Protein AF-A0A2E9NMM9-F1 (afdb_monomer_lite)

pLDDT: mean 74.79, std 23.86, range [32.25, 98.56]

Foldseek 3Di:
DFDFDDAAFDDDDDDDDDDDDDDDTHHHDDDDDDDDPDDPPDDPDDAPQDADPALLSLLVVCVPPDDPDDPPRGDDDDPNVVSVVLNVVCVVVVHGSQVVCVVPPCVVVVVVVDDDPAPVDDDPPDDFDKAQPVHNDCPNDIDTDDDGRPNSD

Structure (mmCIF, N/CA/C/O backbone):
data_AF-A0A2E9NMM9-F1
#
_entry.id   AF-A0A2E9NMM9-F1
#
loop_
_atom_site.group_PDB
_atom_site.id
_atom_site.type_symbol
_atom_site.label_atom_id
_atom_site.label_alt_id
_atom_site.label_comp_id
_atom_site.label_asym_id
_atom_site.label_entity_id
_atom_site.label_seq_id
_atom_site.pdbx_PDB_ins_code
_atom_site.Cartn_x
_atom_site.Cartn_y
_atom_site.Cartn_z
_atom_site.occupancy
_atom_site.B_iso_or_equiv
_atom_site.auth_seq_id
_atom_site.auth_comp_id
_atom_site.auth_asym_id
_atom_site.auth_atom_id
_atom_site.pdbx_PDB_model_num
ATOM 1 N N . MET A 1 1 ? -0.011 -18.311 -3.088 1.00 44.97 1 MET A N 1
ATOM 2 C CA . MET A 1 1 ? 0.069 -19.694 -2.569 1.00 44.97 1 MET A CA 1
ATOM 3 C C . MET A 1 1 ? -0.761 -19.765 -1.290 1.00 44.97 1 MET A C 1
ATOM 5 O O . MET A 1 1 ? -0.395 -19.114 -0.322 1.00 44.97 1 MET A O 1
ATOM 9 N N . CYS A 1 2 ? -1.915 -20.445 -1.297 1.00 51.38 2 CYS A N 1
ATOM 10 C CA . CYS A 1 2 ? -2.701 -20.676 -0.076 1.00 51.38 2 CYS A CA 1
ATOM 11 C C . CYS A 1 2 ? -2.354 -22.058 0.475 1.00 51.38 2 CYS A C 1
ATOM 13 O O . CYS A 1 2 ? -2.906 -23.057 0.011 1.00 51.38 2 CYS A O 1
ATOM 15 N N . GLU A 1 3 ? -1.457 -22.127 1.450 1.00 40.66 3 GLU A N 1
ATOM 16 C CA . GLU A 1 3 ? -1.130 -23.393 2.097 1.00 40.66 3 GLU A CA 1
ATOM 17 C C . GLU A 1 3 ? -2.014 -23.598 3.333 1.00 40.66 3 GLU A C 1
ATOM 19 O O . GLU A 1 3 ? -2.133 -22.733 4.200 1.00 40.66 3 GLU A O 1
ATOM 24 N N . ALA A 1 4 ? -2.698 -24.741 3.403 1.00 42.00 4 ALA A N 1
ATOM 25 C CA . ALA A 1 4 ? -3.487 -25.103 4.573 1.00 42.00 4 ALA A CA 1
ATOM 26 C C . ALA A 1 4 ? -2.548 -25.556 5.696 1.00 42.00 4 ALA A C 1
ATOM 28 O O . ALA A 1 4 ? -2.190 -26.728 5.763 1.00 42.00 4 ALA A O 1
ATOM 29 N N . GLN A 1 5 ? -2.170 -24.655 6.600 1.00 42.62 5 GLN A N 1
ATOM 30 C CA . GLN A 1 5 ? -1.517 -25.086 7.834 1.00 42.62 5 GLN A CA 1
ATOM 31 C C . GLN A 1 5 ? -2.541 -25.758 8.770 1.00 42.62 5 GLN A C 1
ATOM 33 O O . GLN A 1 5 ? -3.618 -25.198 9.001 1.00 42.62 5 GLN A O 1
ATOM 38 N N . PRO A 1 6 ? -2.247 -26.948 9.327 1.00 38.09 6 PRO A N 1
ATOM 39 C CA . PRO A 1 6 ? -3.165 -27.650 10.211 1.00 38.09 6 PRO A CA 1
ATOM 40 C C . PRO A 1 6 ? -3.167 -27.004 11.600 1.00 38.09 6 PRO A C 1
ATOM 42 O O . PRO A 1 6 ? -2.280 -27.236 12.418 1.00 38.09 6 PRO A O 1
ATOM 45 N N . GLN A 1 7 ? -4.20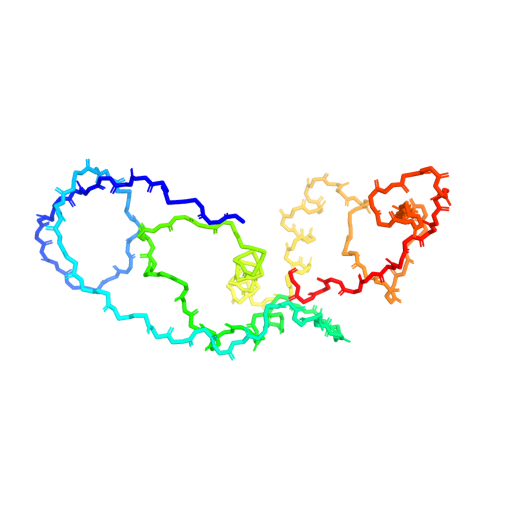5 -26.222 11.890 1.00 50.81 7 GLN A N 1
ATOM 46 C CA . GLN A 1 7 ? -4.491 -25.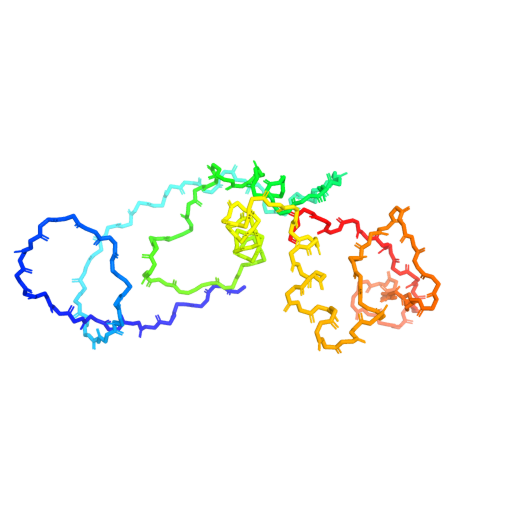753 13.240 1.00 50.81 7 GLN A CA 1
ATOM 47 C C . GLN A 1 7 ? -5.469 -26.726 13.901 1.00 50.81 7 GLN A C 1
ATOM 49 O O . GLN A 1 7 ? -6.603 -26.947 13.492 1.00 50.81 7 GLN A O 1
ATOM 54 N N . THR A 1 8 ? -4.995 -27.402 14.921 1.00 34.44 8 THR A N 1
ATOM 55 C CA . THR A 1 8 ? -5.777 -28.193 15.873 1.00 34.44 8 THR A CA 1
ATOM 56 C C . THR A 1 8 ? -6.847 -27.185 16.617 1.00 34.44 8 THR A C 1
ATOM 58 O O . THR A 1 8 ? -6.724 -25.979 16.496 1.00 34.44 8 THR A O 1
ATOM 61 N N . ARG A 1 9 ? -7.944 -27.529 17.366 1.00 43.12 9 ARG A N 1
ATOM 62 C CA . ARG A 1 9 ? -8.825 -26.750 18.364 1.00 43.12 9 ARG A CA 1
ATOM 63 C C . ARG A 1 9 ? -8.535 -26.607 19.923 1.00 43.12 9 ARG A C 1
ATOM 65 O O . ARG A 1 9 ? -7.964 -27.489 20.554 1.00 43.12 9 ARG A O 1
ATOM 72 N N . LEU A 1 10 ? -9.095 -25.611 20.626 1.00 32.25 10 LEU A N 1
ATOM 73 C CA . LEU A 1 10 ? -9.330 -25.671 22.094 1.00 32.25 10 LEU A CA 1
ATOM 74 C C . LEU A 1 10 ? -10.783 -25.279 22.396 1.00 32.25 10 LEU A C 1
ATOM 76 O O . LEU A 1 10 ? -11.297 -24.314 21.837 1.00 32.25 10 LEU A O 1
ATOM 80 N N . GLU A 1 11 ? -11.433 -26.062 23.255 1.00 35.75 11 GLU A N 1
ATOM 81 C CA . GLU A 1 11 ? -12.838 -25.935 23.662 1.00 35.75 11 GLU A CA 1
ATOM 82 C C . GLU A 1 11 ? -13.079 -24.795 24.672 1.00 35.75 11 GLU A C 1
ATOM 84 O O . GLU A 1 11 ? -12.172 -24.329 25.363 1.00 35.75 11 GLU A O 1
ATOM 89 N N . ARG A 1 12 ? -14.340 -24.345 24.715 1.00 44.38 12 ARG A N 1
ATOM 90 C CA . ARG A 1 12 ? -14.885 -23.194 25.458 1.00 44.38 12 ARG A CA 1
ATOM 91 C C . ARG A 1 12 ? -15.155 -23.527 26.924 1.00 44.38 12 ARG A C 1
ATOM 93 O O . ARG A 1 12 ? -15.525 -24.659 27.194 1.00 44.38 12 ARG A O 1
ATOM 100 N N . HIS A 1 13 ? -15.201 -22.509 27.794 1.00 32.41 13 HIS A N 1
ATOM 101 C CA . HIS A 1 13 ? -16.180 -22.440 28.890 1.00 32.41 13 HIS A CA 1
ATOM 102 C C . HIS A 1 13 ? -16.605 -20.995 29.220 1.00 32.41 13 HIS A C 1
ATOM 104 O O . HIS A 1 13 ? -15.780 -20.090 29.284 1.00 32.41 13 HIS A O 1
ATOM 110 N N . SER A 1 14 ? -17.921 -20.889 29.441 1.00 34.22 14 SER A N 1
ATOM 111 C CA . SER A 1 14 ? -18.758 -19.854 30.066 1.00 34.22 14 SER A CA 1
ATOM 112 C C . SER A 1 14 ? -18.923 -18.460 29.435 1.00 34.22 14 SER A C 1
ATOM 114 O O . SER A 1 14 ? -17.996 -17.835 28.936 1.00 34.22 14 SER A O 1
ATOM 116 N N . ARG A 1 15 ? -20.188 -18.017 29.446 1.00 40.50 15 ARG A N 1
ATOM 117 C CA . ARG A 1 15 ? -20.798 -16.865 28.765 1.00 40.50 15 ARG A CA 1
ATOM 118 C C . ARG A 1 15 ? -20.842 -15.638 29.684 1.00 40.50 15 ARG A C 1
ATOM 120 O O . ARG A 1 15 ? -21.287 -15.787 30.815 1.00 40.50 15 ARG A O 1
ATOM 127 N N . HIS A 1 16 ? -20.575 -14.446 29.145 1.00 33.50 16 HIS A N 1
ATOM 128 C CA . HIS A 1 16 ? -21.288 -13.190 29.451 1.00 33.50 16 HIS A CA 1
ATOM 129 C C . HIS A 1 16 ? -21.204 -12.238 28.234 1.00 33.50 16 HIS A C 1
ATOM 131 O O . HIS A 1 16 ? -20.247 -12.349 27.462 1.00 33.50 16 HIS A O 1
ATOM 137 N N . PRO A 1 17 ? -22.225 -11.398 27.974 1.00 41.88 17 PRO A N 1
ATOM 138 C CA . PRO A 1 17 ? -22.430 -10.765 26.674 1.00 41.88 17 PRO A CA 1
ATOM 139 C C . PRO A 1 17 ? -21.698 -9.423 26.544 1.00 41.88 17 PRO A C 1
ATOM 141 O O . PRO A 1 17 ? -21.647 -8.637 27.482 1.00 41.88 17 PRO A O 1
ATOM 144 N N . GLY A 1 18 ? -21.205 -9.149 25.333 1.00 43.84 18 GLY A N 1
ATOM 145 C CA . GLY A 1 18 ? -20.837 -7.806 24.880 1.00 43.84 18 GLY A CA 1
ATOM 146 C C . GLY A 1 18 ? -19.423 -7.347 25.240 1.00 43.84 18 GLY A C 1
ATOM 147 O O . GLY A 1 18 ? -19.235 -6.703 26.264 1.00 43.84 18 GLY A O 1
ATOM 148 N N . ARG A 1 19 ? -18.456 -7.638 24.354 1.00 34.38 19 ARG A N 1
ATOM 149 C CA . ARG A 1 19 ? -17.278 -6.822 23.955 1.00 34.38 19 ARG A CA 1
ATOM 150 C C . ARG A 1 19 ? -16.276 -7.718 23.210 1.00 34.38 19 ARG A C 1
ATOM 152 O O . ARG A 1 19 ? -16.031 -8.851 23.621 1.00 34.38 19 ARG A O 1
ATOM 159 N N . LEU A 1 20 ? -15.740 -7.235 22.084 1.00 34.31 20 LEU A N 1
ATOM 160 C CA . LEU A 1 20 ? -14.705 -7.928 21.308 1.00 34.31 20 LEU A CA 1
ATOM 161 C C . LEU A 1 20 ? -13.464 -8.155 22.184 1.00 34.31 20 LEU A C 1
ATOM 163 O O . LEU A 1 20 ? -12.916 -7.204 22.732 1.00 34.31 20 LEU A O 1
ATOM 167 N N . ALA A 1 21 ? -13.001 -9.402 22.271 1.00 35.75 21 ALA A N 1
ATOM 168 C CA . ALA A 1 21 ? -11.727 -9.746 22.889 1.00 35.75 21 ALA A CA 1
ATOM 169 C C . ALA A 1 21 ? -10.902 -10.612 21.930 1.00 35.75 21 ALA A C 1
ATOM 171 O O . ALA A 1 21 ? -11.348 -11.669 21.477 1.00 35.75 21 ALA A O 1
ATOM 172 N N . VAL A 1 22 ? -9.681 -10.160 21.643 1.00 44.72 22 VAL A N 1
ATOM 173 C CA . VAL A 1 22 ? -8.647 -10.927 20.942 1.00 44.72 22 VAL A CA 1
ATOM 174 C C . VAL A 1 22 ? -8.189 -12.054 21.870 1.00 44.72 22 VAL A C 1
ATOM 176 O O . VAL A 1 22 ? -7.725 -11.787 22.978 1.00 44.72 22 VAL A O 1
ATOM 179 N N . ARG A 1 23 ? -8.302 -13.327 21.454 1.00 33.75 23 ARG A N 1
ATOM 180 C CA . ARG A 1 23 ? -7.735 -14.446 22.227 1.00 33.75 23 ARG A CA 1
ATOM 181 C C . ARG A 1 23 ? -7.043 -15.502 21.365 1.00 33.75 23 ARG A C 1
ATOM 183 O O . ARG A 1 23 ? -7.597 -16.029 20.408 1.00 33.75 23 ARG A O 1
ATOM 190 N N . ARG A 1 24 ? -5.824 -15.820 21.807 1.00 40.41 24 ARG A N 1
ATOM 191 C CA . ARG A 1 24 ? -4.881 -16.872 21.391 1.00 40.41 24 ARG A CA 1
ATOM 192 C C . ARG A 1 24 ? -5.557 -18.253 21.284 1.00 40.41 24 ARG A C 1
ATOM 194 O O . ARG A 1 24 ? -6.218 -18.675 22.233 1.00 40.41 24 ARG A O 1
ATOM 201 N N . VAL A 1 25 ? -5.357 -18.973 20.174 1.00 35.56 25 VAL A N 1
ATOM 202 C CA . VAL A 1 25 ? -5.946 -20.304 19.917 1.00 35.56 25 VAL A CA 1
ATOM 203 C C . VAL A 1 25 ? -4.854 -21.378 19.871 1.00 35.56 25 VAL A C 1
ATOM 205 O O . VAL A 1 25 ? -3.904 -21.294 19.099 1.00 35.56 25 VAL A O 1
ATOM 208 N N . ARG A 1 26 ? -5.008 -22.388 20.735 1.00 33.31 26 ARG A N 1
ATOM 209 C CA . ARG A 1 26 ? -4.320 -23.690 20.698 1.00 33.31 26 ARG A CA 1
ATOM 210 C C . ARG A 1 26 ? -5.342 -24.771 20.370 1.00 33.31 26 ARG A C 1
ATOM 212 O O . ARG A 1 26 ? -6.517 -24.471 20.200 1.00 33.31 26 ARG A O 1
ATOM 219 N N . THR A 1 27 ? -4.890 -26.005 20.192 1.00 34.22 27 THR A N 1
ATOM 220 C CA . THR A 1 27 ? -5.356 -26.715 19.028 1.00 34.22 27 THR A CA 1
ATOM 221 C C . THR A 1 27 ? -5.469 -28.300 19.233 1.00 34.22 27 THR A C 1
ATOM 223 O O . THR A 1 27 ? -4.474 -28.923 19.567 1.00 34.22 27 THR A O 1
ATOM 226 N N . ARG A 1 28 ? -6.625 -29.007 18.981 1.00 34.66 28 ARG A N 1
ATOM 227 C CA . ARG A 1 28 ? -7.010 -30.402 18.543 1.00 34.66 28 ARG A CA 1
ATOM 228 C C . ARG A 1 28 ? -8.248 -30.575 17.586 1.00 34.66 28 ARG A C 1
ATOM 230 O O . ARG A 1 28 ? -9.260 -29.931 17.741 1.00 34.66 28 ARG A O 1
ATOM 237 N N . THR A 1 29 ? -8.218 -31.454 16.591 1.00 45.94 29 THR A N 1
ATOM 238 C CA . THR A 1 29 ? -9.195 -31.664 15.482 1.00 45.94 29 THR A CA 1
ATOM 239 C C . THR A 1 29 ? -10.464 -32.492 15.806 1.00 45.94 29 THR A C 1
ATOM 241 O O . THR A 1 29 ? -10.428 -33.345 16.688 1.00 45.94 29 THR A O 1
ATOM 244 N N . ARG A 1 30 ? -11.565 -32.337 15.035 1.00 35.25 30 ARG A N 1
ATOM 245 C CA . ARG A 1 30 ? -12.477 -33.447 14.636 1.00 35.25 30 ARG A CA 1
ATOM 246 C C . ARG A 1 30 ? -13.083 -33.213 13.240 1.00 35.25 30 ARG A C 1
ATOM 248 O O . ARG A 1 30 ? -13.490 -32.109 12.906 1.00 35.25 30 ARG A O 1
ATOM 255 N N . ARG A 1 31 ? -13.089 -34.294 12.453 1.00 44.22 31 ARG A N 1
ATOM 256 C CA . ARG A 1 31 ? -13.530 -34.441 11.055 1.00 44.22 31 ARG A CA 1
ATOM 257 C C . ARG A 1 31 ? -15.061 -34.489 10.940 1.00 44.22 31 ARG A C 1
ATOM 259 O O . ARG A 1 31 ? -15.653 -35.286 11.661 1.00 44.22 31 ARG A O 1
ATOM 266 N N . ARG A 1 32 ? -15.657 -33.800 9.955 1.00 45.72 32 ARG A N 1
ATOM 267 C CA . ARG A 1 32 ? -16.340 -34.393 8.772 1.00 45.72 32 ARG A CA 1
ATOM 268 C C . ARG A 1 32 ? -17.098 -33.336 7.934 1.00 45.72 32 ARG A C 1
ATOM 270 O O . ARG A 1 32 ? -17.292 -32.228 8.421 1.00 45.72 32 ARG A O 1
ATOM 277 N N . PRO A 1 33 ? -17.410 -33.645 6.658 1.00 53.00 33 PRO A N 1
ATOM 278 C CA . PRO A 1 33 ? -17.433 -32.671 5.572 1.00 53.00 33 PRO A CA 1
ATOM 279 C C . PRO A 1 33 ? -18.848 -32.332 5.093 1.00 53.00 33 PRO A C 1
ATOM 281 O O . PRO A 1 33 ? -19.765 -33.131 5.246 1.00 53.00 33 PRO A O 1
ATOM 284 N N . LEU A 1 34 ? -18.979 -31.204 4.398 1.00 38.50 34 LEU A N 1
ATOM 285 C CA . LEU A 1 34 ? -19.892 -31.088 3.264 1.00 38.50 34 LEU A CA 1
ATOM 286 C C . LEU A 1 34 ? -19.356 -30.020 2.313 1.00 38.50 34 LEU A C 1
ATOM 288 O O . LEU A 1 34 ? -19.299 -28.831 2.612 1.00 38.50 34 LEU A O 1
ATOM 292 N N . SER A 1 35 ? -18.871 -30.514 1.183 1.00 42.97 35 SER A N 1
ATOM 293 C CA . SER A 1 35 ? -18.488 -29.758 0.007 1.00 42.97 35 SER A CA 1
ATOM 294 C C . SER A 1 35 ? -19.729 -29.131 -0.619 1.00 42.97 35 SER A C 1
ATOM 296 O O . SER A 1 35 ? -20.574 -29.847 -1.153 1.00 42.97 35 SER A O 1
ATOM 298 N N . LEU A 1 36 ? -19.796 -27.804 -0.624 1.00 33.56 36 LEU A N 1
ATOM 299 C CA . LEU A 1 36 ? -20.537 -27.073 -1.640 1.00 33.56 36 LEU A CA 1
ATOM 300 C C . LEU A 1 36 ? -19.550 -26.121 -2.310 1.00 33.56 36 LEU A C 1
ATOM 302 O O . LEU A 1 36 ? -19.259 -25.032 -1.822 1.00 33.56 36 LEU A O 1
ATOM 306 N N . ALA A 1 37 ? -18.962 -26.608 -3.400 1.00 48.84 37 ALA A N 1
ATOM 307 C CA . ALA A 1 37 ? -18.195 -25.791 -4.318 1.00 48.84 37 ALA A CA 1
ATOM 308 C C . ALA A 1 37 ? -19.175 -24.838 -5.013 1.00 48.84 37 ALA A C 1
ATOM 310 O O . ALA A 1 37 ? -19.903 -25.236 -5.923 1.00 48.84 37 ALA A O 1
ATOM 311 N N . LEU A 1 38 ? -19.228 -23.592 -4.547 1.00 37.97 38 LEU A N 1
ATOM 312 C CA . LEU A 1 38 ? -19.906 -22.516 -5.255 1.00 37.97 38 LEU A CA 1
ATOM 313 C C . LEU A 1 38 ? -18.885 -21.789 -6.125 1.00 37.97 38 LEU A C 1
ATOM 315 O O . LEU A 1 38 ? -17.773 -21.477 -5.707 1.00 37.97 38 LEU A O 1
ATOM 319 N N . ARG A 1 39 ? -19.283 -21.657 -7.388 1.00 32.28 39 ARG A N 1
ATOM 320 C CA . ARG A 1 39 ? -18.476 -21.326 -8.559 1.00 32.28 39 ARG A CA 1
ATOM 321 C C . ARG A 1 39 ? -17.722 -20.010 -8.372 1.00 32.28 39 ARG A C 1
ATOM 323 O O . ARG A 1 39 ? -18.344 -18.967 -8.192 1.00 32.28 39 ARG A O 1
ATOM 330 N N . ASP A 1 40 ? -16.402 -20.085 -8.502 1.00 39.97 40 ASP A N 1
ATOM 331 C CA . ASP A 1 40 ? -15.511 -18.938 -8.658 1.00 39.97 40 ASP A CA 1
ATOM 332 C C . ASP A 1 40 ? -15.849 -18.248 -9.991 1.00 39.97 40 ASP A C 1
ATOM 334 O O . ASP A 1 40 ? -15.538 -18.748 -11.073 1.00 39.97 40 ASP A O 1
ATOM 338 N N . ARG A 1 41 ? -16.635 -17.168 -9.923 1.00 42.94 41 ARG A N 1
ATOM 339 C CA . ARG A 1 41 ? -17.127 -16.405 -11.082 1.00 42.94 41 ARG A CA 1
ATOM 340 C C . ARG A 1 41 ? -16.290 -15.149 -11.337 1.00 42.94 41 ARG A C 1
ATOM 342 O O . ARG A 1 41 ? -16.833 -14.137 -11.774 1.00 42.94 41 ARG A O 1
ATOM 349 N N . ARG A 1 42 ? -14.974 -15.188 -11.116 1.00 52.19 42 ARG A N 1
ATOM 350 C CA . ARG A 1 42 ? -14.085 -14.162 -11.675 1.00 52.19 42 ARG A CA 1
ATOM 351 C C . ARG A 1 42 ? -12.922 -14.780 -12.444 1.00 52.19 42 ARG A C 1
ATOM 353 O O . ARG A 1 42 ? -12.303 -15.728 -11.965 1.00 52.19 42 ARG A O 1
ATOM 360 N N . PRO A 1 43 ? -12.593 -14.246 -13.633 1.00 35.94 43 PRO A N 1
ATOM 361 C CA . PRO A 1 43 ? -11.305 -14.523 -14.237 1.00 35.94 43 PRO A CA 1
ATOM 362 C C . PRO A 1 43 ? -10.222 -14.012 -13.283 1.00 35.94 43 PRO A C 1
ATOM 364 O O . PRO A 1 43 ? -10.265 -12.873 -12.814 1.00 35.94 43 PRO A O 1
ATOM 367 N N . ALA A 1 44 ? -9.271 -14.883 -12.959 1.00 39.66 44 ALA A N 1
ATOM 368 C CA . ALA A 1 44 ? -8.124 -14.532 -12.144 1.00 39.66 44 ALA A CA 1
ATOM 369 C C . ALA A 1 44 ? -7.365 -13.353 -12.781 1.00 39.66 44 ALA A C 1
ATOM 371 O O . ALA A 1 44 ? -6.942 -13.437 -13.931 1.00 39.66 44 ALA A O 1
ATOM 372 N N . GLY A 1 45 ? -7.154 -12.279 -12.016 1.00 46.56 45 GLY A N 1
ATOM 373 C CA . GLY A 1 45 ? -6.094 -11.311 -12.306 1.00 46.56 45 GLY A CA 1
ATOM 374 C C . GLY A 1 45 ? -6.389 -10.269 -13.387 1.00 46.56 45 GLY A C 1
ATOM 375 O O . GLY A 1 45 ? -5.520 -9.983 -14.210 1.00 46.56 45 GLY A O 1
ATOM 376 N N . GLY A 1 46 ? -7.567 -9.643 -13.374 1.00 44.12 46 GLY A N 1
ATOM 377 C CA . GLY A 1 46 ? -7.735 -8.370 -14.079 1.00 44.12 46 GLY A CA 1
ATOM 378 C C . GLY A 1 46 ? -6.825 -7.307 -13.455 1.00 44.12 46 GLY A C 1
ATOM 379 O O . GLY A 1 46 ? -7.002 -6.967 -12.287 1.00 44.12 46 GLY A O 1
ATOM 380 N N . ARG A 1 47 ? -5.839 -6.791 -14.205 1.00 54.03 47 ARG A N 1
ATOM 381 C CA . ARG A 1 47 ? -5.032 -5.637 -13.771 1.00 54.03 47 ARG A CA 1
ATOM 382 C C . ARG A 1 47 ? -5.973 -4.472 -13.468 1.00 54.03 47 ARG A C 1
ATOM 384 O O . ARG A 1 47 ? -6.691 -4.020 -14.361 1.00 54.03 47 ARG A O 1
ATOM 391 N N . ILE A 1 48 ? -5.952 -3.984 -12.232 1.00 58.25 48 ILE A N 1
ATOM 392 C CA . ILE A 1 48 ? -6.630 -2.745 -11.863 1.00 58.25 48 ILE A CA 1
ATOM 393 C C . ILE A 1 48 ? -5.892 -1.630 -12.610 1.00 58.25 48 ILE A C 1
ATOM 395 O O . ILE A 1 48 ? -4.751 -1.322 -12.304 1.00 58.25 48 ILE A O 1
ATOM 399 N N . ARG A 1 49 ? -6.505 -1.099 -13.673 1.00 63.25 49 ARG A N 1
ATOM 400 C CA . ARG A 1 49 ? -5.915 -0.052 -14.532 1.00 63.25 49 ARG A CA 1
ATOM 401 C C . ARG A 1 49 ? -6.141 1.366 -14.006 1.00 63.25 49 ARG A C 1
ATOM 403 O O . ARG A 1 49 ? -5.983 2.320 -14.760 1.00 63.25 49 ARG A O 1
ATOM 410 N N . ARG A 1 50 ? -6.581 1.505 -12.761 1.00 80.00 50 ARG A N 1
ATOM 411 C CA . ARG A 1 50 ? -6.863 2.8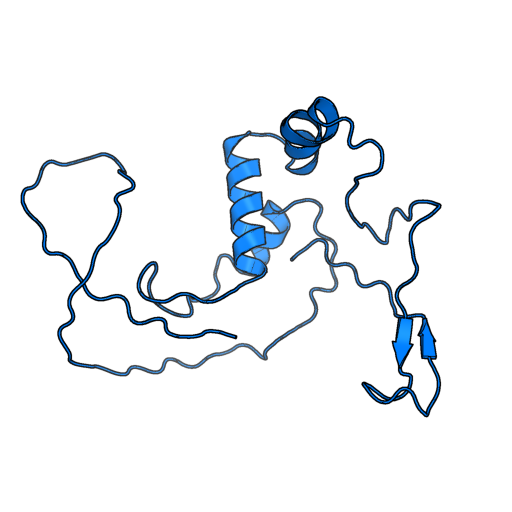07 -12.165 1.00 80.00 50 ARG A CA 1
ATOM 412 C C . ARG A 1 50 ? -5.932 3.055 -10.996 1.00 80.00 50 ARG A C 1
ATOM 414 O O . ARG A 1 50 ? -5.511 2.098 -10.358 1.00 80.00 50 ARG A O 1
ATOM 421 N N . HIS A 1 51 ? -5.692 4.330 -10.747 1.00 87.44 51 HIS A N 1
ATOM 422 C CA . HIS A 1 51 ? -4.988 4.810 -9.576 1.00 87.44 51 HIS A CA 1
ATOM 423 C C . HIS A 1 51 ? -5.917 4.780 -8.358 1.00 87.44 51 HIS A C 1
ATOM 425 O O . HIS A 1 51 ? -7.109 5.070 -8.500 1.00 87.44 51 HIS A O 1
ATOM 431 N N . CYS A 1 52 ? -5.380 4.435 -7.192 1.00 90.50 52 CYS A N 1
ATOM 432 C CA . CYS A 1 52 ? -6.046 4.574 -5.902 1.00 90.50 52 CYS A CA 1
ATOM 433 C C . CYS A 1 52 ? -5.232 5.535 -5.038 1.00 90.50 52 CYS A C 1
ATOM 435 O O . CYS A 1 52 ? -4.059 5.294 -4.774 1.00 90.50 52 CYS A O 1
ATOM 437 N N . ALA A 1 53 ? -5.855 6.610 -4.572 1.00 90.19 53 ALA A N 1
ATOM 438 C CA . ALA A 1 53 ? -5.182 7.596 -3.735 1.00 90.19 53 ALA A CA 1
ATOM 439 C C . ALA A 1 53 ? -4.964 7.095 -2.296 1.00 90.19 53 ALA A C 1
ATOM 441 O O . ALA A 1 53 ? -4.108 7.624 -1.586 1.00 90.19 53 ALA A O 1
ATOM 442 N N . SER A 1 54 ? -5.725 6.084 -1.855 1.00 92.69 54 SER A N 1
ATOM 443 C CA . SER A 1 54 ? -5.577 5.503 -0.521 1.00 92.69 54 SER A CA 1
ATOM 444 C C . SER A 1 54 ? -5.956 4.015 -0.442 1.00 92.69 54 SER A C 1
ATOM 446 O O . SER A 1 54 ? -6.693 3.502 -1.297 1.00 92.69 54 SER A O 1
ATOM 448 N N . PRO A 1 55 ? -5.489 3.297 0.599 1.00 94.38 55 PRO A N 1
ATOM 449 C CA . PRO A 1 55 ? -5.918 1.931 0.887 1.00 94.38 55 PRO A CA 1
ATOM 450 C C . PRO A 1 55 ? -7.437 1.741 0.966 1.00 94.38 55 PRO A C 1
ATOM 452 O O . PRO A 1 55 ? -7.923 0.680 0.572 1.00 94.38 55 PRO A O 1
ATOM 455 N N . LEU A 1 56 ? -8.203 2.735 1.434 1.00 95.06 56 LEU A N 1
ATOM 456 C CA . LEU A 1 56 ? -9.671 2.664 1.435 1.00 95.06 56 LEU A CA 1
ATOM 457 C C . LEU A 1 56 ? -10.254 2.572 0.014 1.00 95.06 56 LEU A C 1
ATOM 459 O O . LEU A 1 56 ? -11.164 1.773 -0.224 1.00 95.06 56 LEU A O 1
ATOM 463 N N . GLU A 1 57 ? -9.705 3.316 -0.950 1.00 94.12 57 GLU A N 1
ATOM 464 C CA . GLU A 1 57 ? -10.106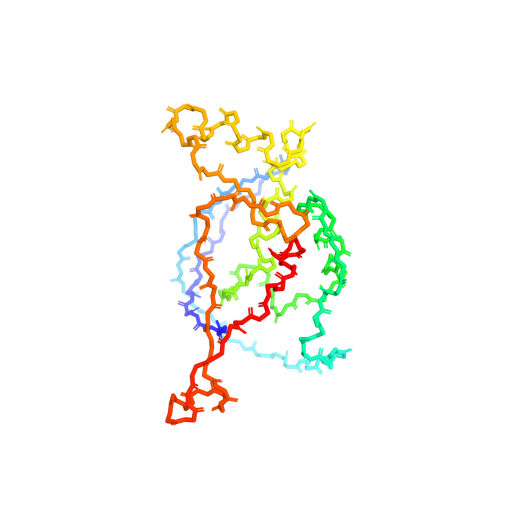 3.206 -2.362 1.00 94.12 57 GLU A CA 1
ATOM 465 C C . GLU A 1 57 ? -9.709 1.856 -2.977 1.00 94.12 57 GLU A C 1
ATOM 467 O O . GLU A 1 57 ? -10.447 1.291 -3.795 1.00 94.12 57 GLU A O 1
ATOM 472 N N . GLY A 1 58 ? -8.556 1.320 -2.565 1.00 93.12 58 GLY A N 1
ATOM 473 C CA . GLY A 1 58 ? -8.118 -0.030 -2.916 1.00 93.12 58 GLY A CA 1
ATOM 474 C C . GLY A 1 58 ? -9.067 -1.098 -2.368 1.00 93.12 58 GLY A C 1
ATOM 475 O O . GLY A 1 58 ? -9.510 -1.973 -3.111 1.00 93.12 58 GLY A O 1
ATOM 476 N N . LEU A 1 59 ? -9.456 -0.995 -1.092 1.00 94.94 59 LEU A N 1
ATOM 477 C CA . LEU A 1 59 ? -10.381 -1.917 -0.426 1.00 94.94 59 LEU A CA 1
ATOM 478 C C . LEU A 1 59 ? -11.739 -1.995 -1.135 1.00 94.94 59 LEU A C 1
ATOM 480 O O . LEU A 1 59 ? -12.292 -3.087 -1.285 1.00 94.94 59 LEU A O 1
ATOM 484 N N . ALA A 1 60 ? -12.253 -0.866 -1.631 1.00 94.00 60 ALA A N 1
ATOM 485 C CA . ALA A 1 60 ? -13.538 -0.799 -2.330 1.00 94.00 60 ALA A CA 1
ATOM 486 C C . ALA A 1 60 ? -13.623 -1.715 -3.570 1.00 94.00 60 ALA A C 1
ATOM 488 O O . ALA A 1 60 ? -14.711 -1.981 -4.072 1.00 94.00 60 ALA A O 1
ATOM 489 N N . LEU A 1 61 ? -12.497 -2.239 -4.065 1.00 91.75 61 LEU A N 1
ATOM 490 C CA . LEU A 1 61 ? -12.473 -3.150 -5.214 1.00 91.75 61 LEU A CA 1
ATOM 491 C C . LEU A 1 61 ? -12.927 -4.560 -4.964 1.00 91.75 61 LEU A C 1
ATOM 493 O O . LEU A 1 61 ? -13.342 -5.256 -5.895 1.00 91.75 61 LEU A O 1
ATOM 497 N N . PHE A 1 62 ? -12.701 -5.002 -3.743 1.00 91.38 62 PHE A N 1
ATOM 498 C CA . PHE A 1 62 ? -12.814 -6.397 -3.373 1.00 91.38 62 PHE A CA 1
ATOM 499 C C . PHE A 1 62 ? -13.562 -6.556 -2.050 1.00 91.38 62 PHE A C 1
ATOM 501 O O . PHE A 1 62 ? -13.671 -7.671 -1.554 1.00 91.38 62 PHE A O 1
ATOM 508 N N . ALA A 1 63 ? -14.099 -5.468 -1.486 1.00 93.31 63 ALA A N 1
ATOM 509 C CA . ALA A 1 63 ? -14.893 -5.494 -0.261 1.00 93.31 63 ALA A CA 1
ATOM 510 C C . ALA A 1 63 ? -16.081 -6.469 -0.355 1.00 93.31 63 ALA A C 1
ATOM 512 O O . ALA A 1 63 ? -16.377 -7.164 0.615 1.00 93.31 63 ALA A O 1
ATOM 513 N N . ASP A 1 64 ? -16.698 -6.568 -1.535 1.00 93.81 64 ASP A N 1
ATOM 514 C CA . ASP A 1 64 ? -17.833 -7.460 -1.802 1.00 93.81 64 ASP A CA 1
ATOM 515 C C . ASP A 1 64 ? -17.420 -8.840 -2.347 1.00 93.81 64 ASP A C 1
ATOM 517 O O . ASP A 1 64 ? -18.274 -9.672 -2.674 1.00 93.81 64 ASP A O 1
ATOM 521 N N . ASP A 1 65 ? -16.117 -9.112 -2.472 1.00 91.38 65 ASP A N 1
ATOM 522 C CA . ASP A 1 65 ? -15.647 -10.394 -2.986 1.00 91.38 65 ASP A CA 1
ATOM 523 C C . ASP A 1 65 ? -15.853 -11.502 -1.940 1.00 91.38 65 ASP A C 1
ATOM 525 O O . ASP A 1 65 ? -15.606 -11.316 -0.743 1.00 91.38 65 ASP A O 1
ATOM 529 N N . PRO A 1 66 ? -16.279 -12.706 -2.363 1.00 93.31 66 PRO A N 1
ATOM 530 C CA . PRO A 1 66 ? -16.479 -13.804 -1.436 1.00 93.31 66 PRO A CA 1
ATOM 531 C C . PRO A 1 66 ? -15.154 -14.224 -0.794 1.00 93.31 66 PRO A C 1
ATOM 533 O O . PRO A 1 66 ? -14.130 -14.404 -1.459 1.00 93.31 66 PRO A O 1
ATOM 536 N N . LEU A 1 67 ? -15.189 -14.475 0.515 1.00 91.38 67 LEU A N 1
ATOM 537 C CA . LEU A 1 67 ? -14.038 -15.021 1.225 1.00 91.38 67 LEU A CA 1
ATOM 538 C C . LEU A 1 67 ? -13.687 -16.418 0.700 1.00 91.38 67 LEU A C 1
ATOM 540 O O . LEU A 1 67 ? -14.539 -17.296 0.561 1.00 91.38 67 LEU A O 1
ATOM 544 N N . ARG A 1 68 ? -12.391 -16.658 0.494 1.00 89.56 68 ARG A N 1
ATOM 545 C CA . ARG A 1 68 ? -11.865 -17.935 -0.019 1.00 89.56 68 ARG A CA 1
ATOM 546 C C . ARG A 1 68 ? -12.036 -19.108 0.957 1.00 89.56 68 ARG A C 1
ATOM 548 O O . ARG A 1 68 ? -12.015 -20.269 0.554 1.00 89.56 68 ARG A O 1
ATOM 555 N N . PHE A 1 69 ? -12.136 -18.804 2.247 1.00 92.88 69 PHE A N 1
ATOM 556 C CA . PHE A 1 69 ? -12.415 -19.724 3.349 1.00 92.88 69 PHE A CA 1
ATOM 557 C C . PHE A 1 69 ? -12.866 -18.914 4.572 1.00 92.88 69 PHE A C 1
ATOM 559 O O . PHE A 1 69 ? -12.626 -17.710 4.650 1.00 92.88 69 PHE A O 1
ATOM 566 N N . ALA A 1 70 ? -13.505 -19.570 5.543 1.00 93.19 70 ALA A N 1
ATOM 567 C CA . ALA A 1 70 ? -13.970 -18.902 6.756 1.00 93.19 70 ALA A CA 1
ATOM 568 C C . ALA A 1 70 ? -12.800 -18.259 7.543 1.00 93.19 70 ALA A C 1
ATOM 570 O O . ALA A 1 70 ? -11.748 -18.900 7.687 1.00 93.19 70 ALA A O 1
ATOM 571 N N . PRO A 1 71 ? -12.962 -17.038 8.090 1.00 92.38 71 PRO A N 1
ATOM 572 C CA . PRO A 1 71 ? -11.917 -16.368 8.862 1.00 92.38 71 PRO A CA 1
ATOM 573 C C . PRO A 1 71 ? -11.365 -17.237 9.999 1.00 92.38 71 PRO A C 1
ATOM 575 O O . PRO A 1 71 ? -12.110 -17.935 10.685 1.00 92.38 71 PRO A O 1
ATOM 578 N N . GLY A 1 72 ? -10.044 -17.217 10.184 1.00 92.19 72 GLY A N 1
ATOM 579 C CA . GLY A 1 72 ? -9.359 -17.968 11.244 1.00 92.19 72 GLY A CA 1
ATOM 580 C C . GLY A 1 72 ? -9.267 -19.486 11.033 1.00 92.19 72 GLY A C 1
ATOM 581 O O . GLY A 1 72 ? -8.711 -20.173 11.884 1.00 92.19 72 GLY A O 1
ATOM 582 N N . THR A 1 73 ? -9.781 -20.032 9.923 1.00 93.75 73 THR A N 1
ATOM 583 C CA . THR A 1 73 ? -9.737 -21.487 9.668 1.00 93.75 73 THR A CA 1
ATOM 584 C C . THR A 1 73 ? -8.522 -21.942 8.865 1.00 93.75 73 THR A C 1
ATOM 586 O O . THR A 1 73 ? -8.096 -23.090 8.990 1.00 93.75 73 THR A O 1
ATOM 589 N N . ARG A 1 74 ? -7.967 -21.064 8.026 1.00 93.56 74 ARG A N 1
ATOM 590 C CA . ARG A 1 74 ? -6.789 -21.318 7.188 1.00 93.56 74 ARG A CA 1
ATOM 591 C C . ARG A 1 74 ? -5.973 -20.037 7.056 1.00 93.56 74 ARG A C 1
ATOM 593 O O . ARG A 1 74 ? -6.492 -18.943 7.260 1.00 93.56 74 ARG A O 1
ATOM 600 N N . PHE A 1 75 ? -4.710 -20.188 6.679 1.00 90.69 75 PHE A N 1
ATOM 601 C CA . PHE A 1 75 ? -3.846 -19.078 6.301 1.00 90.69 75 PHE A CA 1
ATOM 602 C C . PHE A 1 75 ? -3.690 -19.035 4.779 1.00 90.69 75 PHE A C 1
ATOM 604 O O . PHE A 1 75 ? -3.590 -20.068 4.117 1.00 90.69 75 PHE A O 1
ATOM 611 N N . CYS A 1 76 ? -3.684 -17.833 4.217 1.00 89.06 76 CYS A N 1
ATOM 612 C CA . CYS A 1 76 ? -3.271 -17.609 2.843 1.00 89.06 76 CYS A CA 1
ATOM 613 C C . CYS A 1 76 ? -2.686 -16.211 2.722 1.00 89.06 76 CYS A C 1
ATOM 615 O O . CYS A 1 76 ? -3.344 -15.240 3.089 1.00 89.06 76 CYS A O 1
ATOM 617 N N . TYR A 1 77 ? -1.471 -16.121 2.186 1.00 90.56 77 TYR A N 1
ATOM 618 C CA . TYR A 1 77 ? -0.886 -14.832 1.851 1.00 90.56 77 TYR A CA 1
ATOM 619 C C . TYR A 1 77 ? -1.748 -14.126 0.798 1.00 90.56 77 TYR A C 1
ATOM 621 O O . TYR A 1 77 ? -2.116 -14.729 -0.216 1.00 90.56 77 TYR A O 1
ATOM 629 N N . SER A 1 78 ? -2.050 -12.855 1.046 1.00 89.50 78 SER A N 1
ATOM 630 C CA . SER A 1 78 ? -2.889 -12.026 0.190 1.00 89.50 78 SER A CA 1
ATOM 631 C C . SER A 1 78 ? -2.399 -10.586 0.232 1.00 89.50 78 SER A C 1
ATOM 633 O O . SER A 1 78 ? -2.422 -9.979 1.302 1.00 89.50 78 SER A O 1
ATOM 635 N N . SER A 1 79 ? -2.009 -10.030 -0.916 1.00 90.12 79 SER A N 1
ATOM 636 C CA . SER A 1 79 ? -1.721 -8.594 -1.038 1.00 90.12 79 SER A CA 1
ATOM 637 C C . SER A 1 79 ? -2.954 -7.760 -0.675 1.00 90.12 79 SER A C 1
ATOM 639 O O . SER A 1 79 ? -2.851 -6.885 0.169 1.00 90.12 79 SER A O 1
ATOM 641 N N . TYR A 1 80 ? -4.150 -8.173 -1.121 1.00 91.00 80 TYR A N 1
ATOM 642 C CA . TYR A 1 80 ? -5.429 -7.573 -0.702 1.00 91.00 80 TYR A CA 1
ATOM 643 C C . TYR A 1 80 ? -5.654 -7.586 0.820 1.00 91.00 80 TYR A C 1
ATOM 645 O O . TYR A 1 80 ? -6.344 -6.735 1.375 1.00 91.00 80 TYR A O 1
ATOM 653 N N . GLY A 1 81 ? -5.074 -8.568 1.520 1.00 92.75 81 GLY A N 1
ATOM 654 C CA . GLY A 1 81 ? -5.108 -8.611 2.981 1.00 92.75 81 GLY A CA 1
ATOM 655 C C . GLY A 1 81 ? -4.303 -7.475 3.614 1.00 92.75 81 GLY A C 1
ATOM 656 O O . GLY A 1 81 ? -4.708 -6.956 4.648 1.00 92.75 81 GLY A O 1
ATOM 657 N N . TRP A 1 82 ? -3.202 -7.060 2.984 1.00 94.00 82 TRP A N 1
ATOM 658 C CA . TRP A 1 82 ? -2.409 -5.912 3.418 1.00 94.00 82 TRP A CA 1
ATOM 659 C C . TRP A 1 82 ? -3.068 -4.580 3.054 1.00 94.00 82 TRP A C 1
ATOM 661 O O . TRP A 1 82 ? -3.071 -3.688 3.901 1.00 94.00 82 TRP A O 1
ATOM 671 N N . THR A 1 83 ? -3.732 -4.471 1.895 1.00 94.81 83 THR A N 1
ATOM 672 C CA . THR A 1 83 ? -4.586 -3.309 1.577 1.00 94.81 83 THR A CA 1
ATOM 673 C C .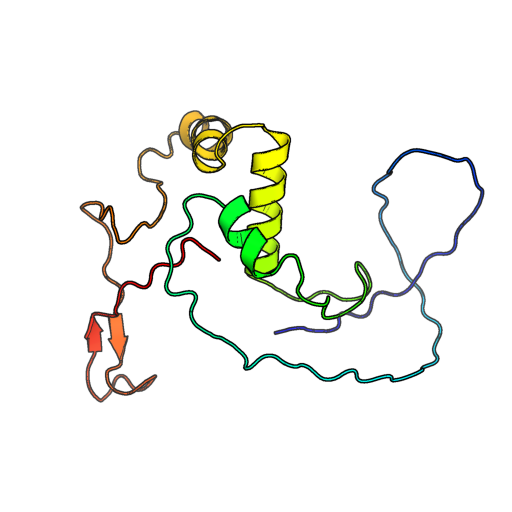 THR A 1 83 ? -5.656 -3.107 2.654 1.00 94.81 83 THR A C 1
ATOM 675 O O . THR A 1 83 ? -5.853 -1.997 3.140 1.00 94.81 83 THR A O 1
ATOM 678 N N . LEU A 1 84 ? -6.308 -4.195 3.094 1.00 95.62 84 LEU A N 1
ATOM 679 C CA . LEU A 1 84 ? -7.300 -4.155 4.172 1.00 95.62 84 LEU A CA 1
ATOM 680 C C . LEU A 1 84 ? -6.699 -3.663 5.498 1.00 95.62 84 LEU A C 1
ATOM 682 O O . LEU A 1 84 ? -7.333 -2.874 6.191 1.00 95.62 84 LEU A O 1
ATOM 686 N N . VAL A 1 85 ? -5.492 -4.110 5.863 1.00 96.75 85 VAL A N 1
ATOM 687 C CA . VAL A 1 85 ? -4.809 -3.630 7.079 1.00 96.75 85 VAL A CA 1
ATOM 688 C C . VAL A 1 85 ? -4.542 -2.126 6.995 1.00 96.75 85 VAL A C 1
ATOM 690 O O . VAL A 1 85 ? -4.827 -1.417 7.959 1.00 96.75 85 VAL A O 1
ATOM 693 N N . GLY A 1 86 ? -4.058 -1.636 5.849 1.00 96.06 86 GLY A N 1
ATOM 694 C CA . GLY A 1 86 ? -3.856 -0.203 5.615 1.00 96.06 86 GLY A CA 1
ATOM 695 C C . GLY A 1 86 ? -5.157 0.593 5.728 1.00 96.06 86 GLY A C 1
ATOM 696 O O . GLY A 1 86 ? -5.211 1.579 6.453 1.00 96.06 86 GLY A O 1
ATOM 697 N N . ALA A 1 87 ? -6.234 0.107 5.108 1.00 97.19 87 ALA A N 1
ATOM 698 C CA . ALA A 1 87 ? -7.552 0.738 5.159 1.00 97.19 87 ALA A CA 1
ATOM 699 C C . ALA A 1 87 ? -8.126 0.804 6.586 1.00 97.19 87 ALA A C 1
ATOM 701 O O . ALA A 1 87 ? -8.737 1.798 6.971 1.00 97.19 87 ALA A O 1
ATOM 702 N N . VAL A 1 88 ? -7.913 -0.241 7.394 1.00 98.00 88 VAL A N 1
ATOM 703 C CA . VAL A 1 88 ? -8.299 -0.238 8.814 1.00 98.00 88 VAL A CA 1
ATOM 704 C C . VAL A 1 88 ? -7.478 0.780 9.603 1.00 98.00 88 VAL A C 1
ATOM 706 O O . VAL A 1 88 ? -8.045 1.469 10.445 1.00 98.00 88 VAL A O 1
ATOM 709 N N . ALA A 1 89 ? -6.171 0.886 9.346 1.00 97.94 89 ALA A N 1
ATOM 710 C CA . ALA A 1 89 ? -5.315 1.867 10.008 1.00 97.94 89 ALA A CA 1
ATOM 711 C C . ALA A 1 89 ? -5.726 3.307 9.656 1.00 97.94 89 ALA A C 1
ATOM 713 O O . ALA A 1 89 ? -5.906 4.117 10.558 1.00 97.94 89 ALA A O 1
ATOM 714 N N . GLU A 1 90 ? -5.960 3.587 8.372 1.00 97.44 90 GLU A N 1
ATOM 715 C CA . GLU A 1 90 ? -6.471 4.869 7.867 1.00 97.44 90 GLU A CA 1
ATOM 716 C C . GLU A 1 90 ? -7.803 5.243 8.532 1.00 97.44 90 GLU A C 1
ATOM 718 O O . GLU A 1 90 ? -7.937 6.307 9.137 1.00 97.44 90 GLU A O 1
ATOM 723 N N . ALA A 1 91 ? -8.775 4.326 8.515 1.00 97.12 91 ALA A N 1
ATOM 724 C CA . ALA A 1 91 ? -10.084 4.552 9.120 1.00 97.12 91 ALA A CA 1
ATOM 725 C C . ALA A 1 91 ? -10.016 4.733 10.647 1.00 97.12 91 ALA A C 1
ATOM 727 O O . ALA A 1 91 ? -10.794 5.503 11.207 1.00 97.12 91 ALA A O 1
ATOM 728 N N . ALA A 1 92 ? -9.111 4.025 11.329 1.00 97.81 92 ALA A N 1
ATOM 729 C CA . ALA A 1 92 ? -8.931 4.138 12.774 1.00 97.81 92 ALA A CA 1
ATOM 730 C C . ALA A 1 92 ? -8.208 5.430 13.184 1.00 97.81 92 ALA A C 1
ATOM 732 O O . ALA A 1 92 ? -8.503 5.966 14.252 1.00 97.81 92 ALA A O 1
ATOM 733 N N . ALA A 1 93 ? -7.280 5.918 12.358 1.00 96.75 93 ALA A N 1
ATOM 734 C CA . ALA A 1 93 ? -6.567 7.171 12.586 1.00 96.75 93 ALA A CA 1
ATOM 735 C C . ALA A 1 93 ? -7.417 8.403 12.235 1.00 96.75 93 ALA A C 1
ATOM 737 O O . ALA A 1 93 ? -7.254 9.453 12.851 1.00 96.75 93 ALA A O 1
ATOM 738 N N . GLY A 1 94 ? -8.349 8.271 11.283 1.00 96.88 94 GLY A N 1
ATOM 739 C CA . GLY A 1 94 ? -9.188 9.381 10.823 1.00 96.88 94 GLY A CA 1
ATOM 740 C C . GLY A 1 94 ? -8.447 10.371 9.920 1.00 96.88 94 GLY A C 1
ATOM 741 O O . GLY A 1 94 ? -8.877 11.513 9.782 1.00 96.88 94 GLY A O 1
ATOM 742 N N . GLU A 1 95 ? -7.346 9.941 9.310 1.00 96.25 95 GLU A N 1
ATOM 743 C CA . GLU A 1 95 ? -6.495 10.738 8.425 1.00 96.25 95 GLU A CA 1
ATOM 744 C C . GLU A 1 95 ? -5.921 9.858 7.299 1.00 96.25 95 GLU A C 1
ATOM 746 O O . GLU A 1 95 ? -5.973 8.628 7.415 1.00 96.25 95 GLU A O 1
ATOM 751 N N . PRO A 1 96 ? -5.356 10.445 6.227 1.00 96.31 96 PRO A N 1
ATOM 752 C CA . PRO A 1 96 ? -4.769 9.680 5.132 1.00 96.31 96 PRO A CA 1
ATOM 753 C C . PRO A 1 96 ? -3.657 8.733 5.599 1.00 96.31 96 PRO A C 1
ATOM 755 O O . PRO A 1 96 ? -2.781 9.099 6.380 1.00 96.31 96 PRO A O 1
ATOM 758 N N . PHE A 1 97 ? -3.640 7.512 5.059 1.00 95.81 97 PHE A N 1
ATOM 759 C CA . PHE A 1 97 ? -2.693 6.472 5.479 1.00 95.81 97 PHE A CA 1
ATOM 760 C C . PHE A 1 97 ? -1.218 6.882 5.332 1.00 95.81 97 PHE A C 1
ATOM 762 O O . PHE A 1 97 ? -0.391 6.525 6.169 1.00 95.81 97 PHE A O 1
ATOM 769 N N . LEU A 1 98 ? -0.872 7.630 4.278 1.00 94.12 98 LEU A N 1
ATOM 770 C CA . LEU A 1 98 ? 0.498 8.114 4.086 1.00 94.12 98 LEU A CA 1
ATOM 771 C C . LEU A 1 98 ? 0.898 9.161 5.127 1.00 94.12 98 LEU A C 1
ATOM 773 O O . LEU A 1 98 ? 2.040 9.138 5.574 1.00 94.12 98 LEU A O 1
ATOM 777 N N . ASP A 1 99 ? -0.031 10.019 5.549 1.00 96.62 99 ASP A N 1
ATOM 778 C CA . ASP A 1 99 ? 0.220 11.014 6.595 1.00 96.62 99 ASP A CA 1
ATOM 779 C C . ASP A 1 99 ? 0.432 10.316 7.946 1.00 96.62 99 ASP A C 1
ATOM 781 O O . ASP A 1 99 ? 1.363 10.646 8.684 1.00 96.62 99 ASP A O 1
ATOM 785 N N . LEU A 1 100 ? -0.360 9.271 8.218 1.00 97.44 100 LEU A N 1
ATOM 786 C CA . LEU A 1 100 ? -0.179 8.398 9.377 1.00 97.44 100 LEU A CA 1
ATOM 787 C C . LEU A 1 100 ? 1.210 7.740 9.378 1.00 97.44 100 LEU A C 1
ATOM 789 O O . LEU A 1 100 ? 1.899 7.755 10.398 1.00 97.44 100 LEU A O 1
ATOM 793 N N . LEU A 1 101 ? 1.646 7.171 8.248 1.00 96.69 101 LEU A N 1
ATOM 794 C CA . LEU A 1 101 ? 2.984 6.578 8.130 1.00 96.69 101 LEU A CA 1
ATOM 795 C C . LEU A 1 101 ? 4.093 7.619 8.284 1.00 96.69 101 LEU A C 1
ATOM 797 O O . LEU A 1 101 ? 5.099 7.335 8.937 1.00 96.69 101 LEU A O 1
ATOM 801 N N . GLN A 1 102 ? 3.912 8.811 7.715 1.00 97.19 102 GLN 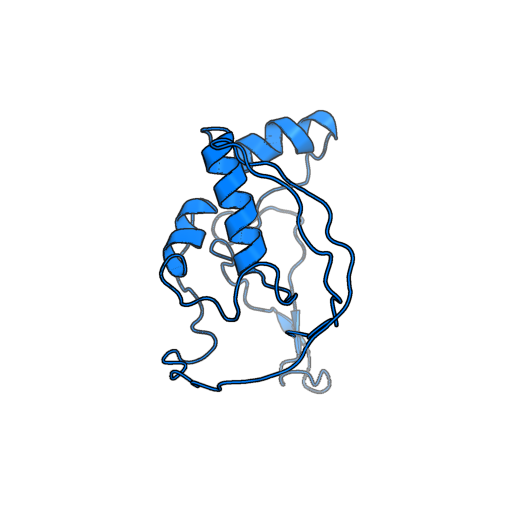A N 1
ATOM 802 C CA . GLN A 1 102 ? 4.875 9.896 7.844 1.00 97.19 102 GLN A CA 1
ATOM 803 C C . GLN A 1 102 ? 5.077 10.249 9.320 1.00 97.19 102 GLN A C 1
ATOM 805 O O . GLN A 1 102 ? 6.204 10.200 9.808 1.00 97.19 102 GLN A O 1
ATOM 810 N N . ARG A 1 103 ? 3.982 10.495 10.049 1.00 97.62 103 ARG A N 1
ATOM 811 C CA . ARG A 1 103 ? 4.026 10.914 11.454 1.00 97.62 103 ARG A CA 1
ATOM 812 C C . ARG A 1 103 ? 4.509 9.817 12.400 1.00 97.62 103 ARG A C 1
ATOM 814 O O . ARG A 1 103 ? 5.316 10.088 13.284 1.00 97.62 103 ARG A O 1
ATOM 821 N N . GLU A 1 104 ? 3.983 8.602 12.269 1.00 97.88 104 GLU A N 1
ATOM 822 C CA . GLU A 1 104 ? 4.202 7.538 13.261 1.00 97.88 104 GLU A CA 1
ATOM 823 C C . GLU A 1 104 ? 5.446 6.688 12.971 1.00 97.88 104 GLU A C 1
ATOM 825 O O . GLU A 1 104 ? 5.940 5.999 13.864 1.00 97.88 104 GLU A O 1
ATOM 830 N N . VAL A 1 105 ? 5.952 6.697 11.730 1.00 97.75 105 VAL A N 1
ATOM 831 C CA . VAL A 1 105 ? 7.039 5.804 11.299 1.00 97.75 105 VAL A CA 1
ATOM 832 C C . VAL A 1 105 ? 8.191 6.566 10.659 1.00 97.75 105 VAL A C 1
ATOM 834 O O . VAL A 1 105 ? 9.320 6.443 11.130 1.00 97.75 105 VAL A O 1
ATOM 837 N N . PHE A 1 106 ? 7.950 7.336 9.596 1.00 98.25 106 PHE A N 1
ATOM 838 C CA . PHE A 1 106 ? 9.051 7.896 8.810 1.00 98.25 106 PHE A CA 1
ATOM 839 C C . PHE A 1 106 ? 9.755 9.055 9.513 1.00 98.25 106 PHE A C 1
ATOM 841 O O . PHE A 1 106 ? 10.984 9.068 9.540 1.00 98.25 106 PHE A O 1
ATOM 848 N N . ASP A 1 107 ? 9.016 9.983 10.122 1.00 98.06 107 ASP A N 1
ATOM 849 C CA . ASP A 1 107 ? 9.601 11.116 10.843 1.00 98.06 107 ASP A CA 1
ATOM 850 C C . ASP A 1 107 ? 10.390 10.669 12.087 1.00 98.06 107 ASP A C 1
ATOM 852 O O . ASP A 1 107 ? 11.553 11.062 12.207 1.00 98.06 107 ASP A O 1
ATOM 856 N N . PRO A 1 108 ? 9.858 9.801 12.979 1.00 98.44 108 PRO A N 1
ATOM 857 C CA . PRO A 1 108 ? 10.591 9.364 14.171 1.00 98.44 108 PRO A CA 1
ATOM 858 C C . PRO A 1 108 ? 11.838 8.527 13.862 1.00 98.44 108 PRO A C 1
ATOM 860 O O . PRO A 1 108 ? 12.749 8.462 14.685 1.00 98.44 108 PRO A O 1
ATOM 863 N N . LEU A 1 109 ? 11.871 7.868 12.698 1.00 98.56 109 LEU A N 1
ATOM 864 C CA . LEU A 1 109 ? 12.995 7.044 12.241 1.00 98.56 109 LEU A CA 1
ATOM 865 C C . LEU A 1 109 ? 13.892 7.760 11.222 1.00 98.56 109 LEU A C 1
ATOM 867 O O . LEU A 1 109 ? 14.790 7.135 10.658 1.00 98.56 109 LEU A O 1
ATOM 871 N N . GLU A 1 110 ? 13.647 9.047 10.966 1.00 98.31 110 GLU A N 1
ATOM 872 C CA . GLU A 1 110 ? 14.382 9.871 10.000 1.00 98.31 110 GLU A CA 1
ATOM 873 C C . GLU A 1 110 ? 14.449 9.273 8.577 1.00 98.31 110 GLU A C 1
ATOM 875 O O . GLU A 1 110 ? 15.412 9.471 7.834 1.00 98.31 110 GLU A O 1
ATOM 880 N N . MET A 1 111 ? 13.399 8.569 8.149 1.00 97.69 111 MET A N 1
ATOM 881 C CA . MET A 1 111 ? 13.304 7.906 6.843 1.00 97.69 111 MET A CA 1
ATOM 882 C C . MET A 1 111 ? 12.970 8.890 5.709 1.00 97.69 111 MET A C 1
ATOM 884 O O . MET A 1 111 ? 12.005 8.710 4.968 1.00 97.69 111 MET A O 1
ATOM 888 N N . ARG A 1 112 ? 13.798 9.924 5.531 1.00 94.50 112 ARG A N 1
ATOM 889 C CA . ARG A 1 112 ? 13.591 11.024 4.562 1.00 94.50 112 ARG A CA 1
ATOM 890 C C . ARG A 1 112 ? 13.555 10.573 3.102 1.00 94.50 112 ARG A C 1
ATOM 892 O O . ARG A 1 112 ? 13.032 11.286 2.249 1.00 94.50 112 ARG A O 1
ATOM 899 N N . ASP A 1 113 ? 14.095 9.388 2.824 1.00 93.56 113 ASP A N 1
ATOM 900 C CA . ASP A 1 113 ? 14.136 8.814 1.484 1.00 93.56 113 ASP A CA 1
ATOM 901 C C . ASP A 1 113 ? 13.040 7.782 1.180 1.00 93.56 113 ASP A C 1
ATOM 903 O O . ASP A 1 113 ? 13.038 7.164 0.114 1.00 93.56 113 ASP A O 1
ATOM 907 N N . THR A 1 114 ? 12.079 7.607 2.087 1.00 93.44 114 THR A N 1
ATOM 908 C CA . THR A 1 114 ? 10.952 6.685 1.897 1.00 93.44 114 THR A CA 1
ATOM 909 C C . THR A 1 114 ? 9.706 7.451 1.473 1.00 93.44 114 THR A C 1
ATOM 911 O O . THR A 1 114 ? 9.352 8.459 2.071 1.00 93.44 114 THR A O 1
ATOM 914 N N . ARG A 1 115 ? 9.050 6.990 0.407 1.00 88.50 115 ARG A N 1
ATOM 915 C CA . ARG A 1 115 ? 7.828 7.585 -0.152 1.00 88.50 115 ARG A CA 1
ATOM 916 C C . ARG A 1 115 ? 7.005 6.524 -0.878 1.00 88.50 115 ARG A C 1
ATOM 918 O O . ARG A 1 115 ? 7.524 5.449 -1.177 1.00 88.50 115 ARG A O 1
ATOM 925 N N . LEU A 1 116 ? 5.739 6.834 -1.159 1.00 87.88 116 LEU A N 1
ATOM 926 C CA . LEU A 1 116 ? 4.896 5.991 -2.007 1.00 87.88 116 LEU A CA 1
ATOM 927 C C . LEU A 1 116 ? 5.506 5.879 -3.413 1.00 87.88 116 LEU A C 1
ATOM 929 O O . LEU A 1 116 ? 5.959 6.875 -3.979 1.00 87.88 116 LEU A O 1
ATOM 933 N N . ASP A 1 117 ? 5.489 4.670 -3.968 1.00 84.88 117 ASP A N 1
ATOM 934 C CA . ASP A 1 117 ? 5.837 4.422 -5.365 1.00 84.88 117 ASP A CA 1
ATOM 935 C C . ASP A 1 117 ? 4.649 4.796 -6.264 1.00 84.88 117 ASP A C 1
ATOM 937 O O . ASP A 1 117 ? 3.712 4.018 -6.444 1.00 84.88 117 ASP A O 1
ATOM 941 N N . ASP A 1 118 ? 4.663 6.035 -6.758 1.00 83.62 118 ASP A N 1
ATOM 942 C CA . ASP A 1 118 ? 3.631 6.602 -7.625 1.00 83.62 118 ASP A CA 1
ATOM 943 C C . ASP A 1 118 ? 4.205 6.866 -9.031 1.00 83.62 118 ASP A C 1
ATOM 945 O O . ASP A 1 118 ? 5.017 7.783 -9.208 1.00 83.62 118 ASP A O 1
ATOM 949 N N . PRO A 1 119 ? 3.768 6.121 -10.066 1.00 80.38 119 PRO A N 1
ATOM 950 C CA . PRO A 1 119 ? 4.209 6.353 -11.439 1.00 80.38 119 PRO A CA 1
ATOM 951 C C . PRO A 1 119 ? 3.872 7.751 -11.973 1.00 80.38 119 PRO A C 1
ATOM 953 O O . PRO A 1 119 ? 4.544 8.222 -12.891 1.00 80.38 119 PRO A O 1
ATOM 956 N N . ALA A 1 120 ? 2.848 8.419 -11.428 1.00 81.38 120 ALA A N 1
ATOM 957 C CA . ALA A 1 120 ? 2.488 9.787 -11.793 1.00 81.38 120 ALA A CA 1
ATOM 958 C C . ALA A 1 120 ? 3.409 10.835 -11.143 1.00 81.38 120 ALA A C 1
ATOM 960 O O . ALA A 1 120 ? 3.451 11.981 -11.596 1.00 81.38 120 ALA A O 1
ATOM 961 N N . ARG A 1 121 ? 4.165 10.455 -10.106 1.00 83.38 121 ARG A N 1
ATOM 962 C CA . ARG A 1 121 ? 5.095 11.320 -9.365 1.00 83.38 121 ARG A CA 1
ATOM 963 C C . ARG A 1 121 ? 6.471 10.653 -9.237 1.00 83.38 121 ARG A C 1
ATOM 965 O O . ARG A 1 121 ? 6.898 10.317 -8.132 1.00 83.38 121 ARG A O 1
ATOM 972 N N . PRO A 1 122 ? 7.193 10.467 -10.355 1.00 82.31 122 PRO A N 1
ATOM 973 C CA . PRO A 1 122 ? 8.500 9.827 -10.335 1.00 82.31 122 PRO A CA 1
ATOM 974 C C . PRO A 1 122 ? 9.498 10.643 -9.509 1.00 82.31 122 PRO A C 1
ATOM 976 O O . PRO A 1 122 ? 9.623 11.858 -9.669 1.00 82.31 122 PRO A O 1
ATOM 979 N N . VAL A 1 123 ? 10.249 9.956 -8.649 1.00 85.94 123 VAL A N 1
ATOM 980 C CA . VAL A 1 123 ? 11.285 10.572 -7.813 1.00 85.94 123 VAL A CA 1
ATOM 981 C C . VAL A 1 123 ? 12.664 10.313 -8.410 1.00 85.94 123 VAL A C 1
ATOM 983 O O . VAL A 1 123 ? 12.977 9.197 -8.832 1.00 85.94 123 VAL A O 1
ATOM 986 N N . ALA A 1 124 ? 13.511 11.344 -8.434 1.00 86.00 124 ALA A N 1
ATOM 987 C CA . ALA A 1 124 ? 14.895 11.219 -8.876 1.00 86.00 124 ALA A CA 1
ATOM 988 C C . ALA A 1 124 ? 15.677 10.217 -8.003 1.00 86.00 124 ALA A C 1
ATOM 990 O O . ALA A 1 124 ? 15.419 10.072 -6.810 1.00 86.00 124 ALA A O 1
ATOM 991 N N . GLY A 1 125 ? 16.640 9.513 -8.603 1.00 84.62 125 GLY A N 1
ATOM 992 C CA . GLY A 1 125 ? 17.451 8.515 -7.895 1.00 84.62 125 GLY A CA 1
ATOM 993 C C . GLY A 1 125 ? 16.737 7.188 -7.607 1.00 84.62 125 GLY A C 1
ATOM 994 O O . GLY A 1 125 ? 17.289 6.345 -6.905 1.00 84.62 125 GLY A O 1
ATOM 995 N N . THR A 1 126 ? 15.535 6.969 -8.149 1.00 87.69 126 THR A N 1
ATOM 996 C CA . THR A 1 126 ? 14.868 5.659 -8.112 1.00 87.69 126 THR A CA 1
ATOM 997 C C . THR A 1 126 ? 15.475 4.701 -9.141 1.00 87.69 126 THR A C 1
ATOM 999 O O . THR A 1 126 ? 15.893 5.094 -10.232 1.00 87.69 126 THR A O 1
ATOM 1002 N N . THR A 1 127 ? 15.555 3.417 -8.784 1.00 88.81 127 THR A N 1
ATOM 1003 C CA . THR A 1 127 ? 15.992 2.358 -9.706 1.00 88.81 127 THR A CA 1
ATOM 1004 C C . THR A 1 127 ? 14.914 2.081 -10.748 1.00 88.81 127 THR A C 1
ATOM 1006 O O . THR A 1 127 ? 13.724 2.123 -10.448 1.00 88.81 127 THR A O 1
ATOM 1009 N N . ARG A 1 128 ? 15.334 1.725 -11.968 1.00 84.06 128 ARG A N 1
ATOM 1010 C CA . ARG A 1 128 ? 14.430 1.218 -13.006 1.00 84.06 128 ARG A CA 1
ATOM 1011 C C . ARG A 1 128 ? 14.383 -0.303 -12.961 1.00 84.06 128 ARG A C 1
ATOM 1013 O O . ARG A 1 128 ? 15.420 -0.964 -12.955 1.00 84.06 128 ARG A O 1
ATOM 1020 N N . PHE A 1 129 ? 13.172 -0.849 -12.926 1.00 84.88 129 PHE A N 1
ATOM 1021 C CA . PHE A 1 129 ? 12.969 -2.287 -13.026 1.00 84.88 129 PHE A CA 1
ATOM 1022 C C . PHE A 1 129 ? 13.202 -2.748 -14.471 1.00 84.88 129 PHE A C 1
ATOM 1024 O O . PHE A 1 129 ? 12.876 -2.035 -15.420 1.00 84.88 129 PHE A O 1
ATOM 1031 N N . TYR A 1 130 ? 13.764 -3.940 -14.640 1.00 87.25 130 TYR A N 1
ATOM 1032 C CA . TYR A 1 130 ? 14.045 -4.542 -15.939 1.00 87.25 130 TYR A CA 1
ATOM 1033 C C . TYR A 1 130 ? 13.532 -5.980 -15.975 1.00 87.25 130 TYR A C 1
ATOM 1035 O O . TYR A 1 130 ? 13.406 -6.634 -14.938 1.00 87.25 130 TYR A O 1
ATOM 1043 N N . TRP A 1 131 ? 13.221 -6.480 -17.167 1.00 85.69 131 TRP A N 1
ATOM 1044 C CA . TRP A 1 131 ? 12.662 -7.815 -17.349 1.00 85.69 131 TRP A CA 1
ATOM 1045 C C . TRP A 1 131 ? 13.237 -8.488 -18.610 1.00 85.69 131 TRP A C 1
ATOM 1047 O O . TRP A 1 131 ? 13.593 -7.790 -19.561 1.00 85.69 131 TRP A O 1
ATOM 1057 N N . PRO A 1 132 ? 13.389 -9.827 -18.649 1.00 89.75 132 PRO A N 1
ATOM 1058 C CA . PRO A 1 132 ? 13.846 -10.507 -19.858 1.00 89.75 132 PRO A CA 1
ATOM 1059 C C . PRO A 1 132 ? 12.856 -10.353 -21.017 1.00 89.75 132 PRO A C 1
ATOM 1061 O O . PRO A 1 132 ? 11.658 -10.581 -20.839 1.00 89.75 132 PRO A O 1
ATOM 1064 N N . ARG A 1 133 ? 13.351 -10.051 -22.227 1.00 82.75 133 ARG A N 1
ATOM 1065 C CA . ARG A 1 133 ? 12.489 -9.851 -23.412 1.00 82.75 133 ARG A CA 1
ATOM 1066 C C . ARG A 1 133 ? 11.601 -11.059 -23.716 1.00 82.75 133 ARG A C 1
ATOM 1068 O O . ARG A 1 133 ? 10.489 -10.913 -24.212 1.00 82.75 133 ARG A O 1
ATOM 1075 N N . ALA A 1 134 ? 12.081 -12.264 -23.410 1.00 82.62 134 ALA A N 1
ATOM 1076 C CA . ALA A 1 134 ? 11.352 -13.512 -23.602 1.00 82.62 134 ALA A CA 1
ATOM 1077 C C . ALA A 1 134 ? 10.931 -14.121 -22.255 1.00 82.62 134 ALA A C 1
ATOM 1079 O O . ALA A 1 134 ? 11.446 -15.148 -21.811 1.00 82.62 134 ALA A O 1
ATOM 1080 N N . ALA A 1 135 ? 9.959 -13.491 -21.591 1.00 78.00 135 ALA A N 1
ATOM 1081 C CA . ALA A 1 135 ? 9.419 -13.940 -20.308 1.00 78.00 135 ALA A CA 1
ATOM 1082 C C . ALA A 1 135 ? 10.505 -14.110 -19.230 1.00 78.00 135 ALA A C 1
ATOM 1084 O O . ALA A 1 135 ? 10.992 -13.122 -18.705 1.00 78.00 135 ALA A O 1
ATOM 1085 N N . ARG A 1 136 ? 10.850 -15.339 -18.833 1.00 76.62 136 ARG A N 1
ATOM 1086 C CA . ARG A 1 136 ? 11.894 -15.591 -17.824 1.00 76.62 136 ARG A CA 1
ATOM 1087 C C . ARG A 1 136 ? 13.247 -15.965 -18.440 1.00 76.62 136 ARG A C 1
ATOM 1089 O O . ARG A 1 136 ? 14.154 -16.289 -17.683 1.00 76.62 136 ARG A O 1
ATOM 1096 N N . ASP A 1 137 ? 13.378 -15.944 -19.769 1.00 82.62 137 ASP A N 1
ATOM 1097 C CA . ASP A 1 137 ? 14.610 -16.302 -20.476 1.00 82.62 137 ASP A CA 1
ATOM 1098 C C . ASP A 1 137 ? 15.466 -15.056 -20.784 1.00 82.62 137 ASP A C 1
ATOM 1100 O O . ASP A 1 137 ? 15.085 -14.241 -21.633 1.00 82.62 137 ASP A O 1
ATOM 1104 N N . PRO A 1 138 ? 16.626 -14.889 -20.119 1.00 83.69 138 PRO A N 1
ATOM 1105 C CA . PRO A 1 138 ? 17.513 -13.747 -20.326 1.00 83.69 138 PRO A CA 1
ATOM 1106 C C . PRO A 1 138 ? 18.340 -13.830 -21.616 1.00 83.69 138 PRO A C 1
ATOM 1108 O O . PRO A 1 138 ? 18.956 -12.834 -21.994 1.00 83.69 138 PRO A O 1
ATOM 1111 N N . THR A 1 139 ? 18.355 -14.970 -22.314 1.00 90.25 139 THR A N 1
ATOM 1112 C CA . THR A 1 139 ? 19.151 -15.177 -23.540 1.00 90.25 139 THR A CA 1
ATOM 1113 C C . THR A 1 139 ? 18.796 -14.179 -24.640 1.00 90.25 139 THR A C 1
ATOM 1115 O O . THR A 1 139 ? 19.649 -13.760 -25.418 1.00 90.25 139 THR A O 1
ATOM 1118 N N . TYR A 1 140 ? 17.535 -13.750 -24.678 1.00 88.00 140 TYR A N 1
ATOM 1119 C CA . TYR A 1 140 ? 17.011 -12.822 -25.680 1.00 88.00 140 TYR A CA 1
ATOM 1120 C C . TYR A 1 140 ? 17.228 -11.343 -25.322 1.00 88.00 140 TYR A C 1
ATOM 1122 O O . TYR A 1 140 ? 16.695 -10.451 -25.988 1.00 88.00 140 TYR A O 1
ATOM 1130 N N . GLY A 1 141 ? 18.025 -11.077 -24.286 1.00 90.19 141 GLY A N 1
ATOM 1131 C CA . GLY A 1 141 ? 18.305 -9.746 -23.777 1.00 90.19 141 GLY A CA 1
ATOM 1132 C C . GLY A 1 141 ? 17.313 -9.289 -22.713 1.00 90.19 141 GLY A C 1
ATOM 1133 O O . GLY A 1 141 ? 16.292 -9.921 -22.432 1.00 90.19 141 GLY A O 1
ATOM 1134 N N . ILE A 1 142 ? 17.646 -8.151 -22.119 1.00 90.38 142 ILE A N 1
ATOM 1135 C CA . ILE A 1 142 ? 16.862 -7.479 -21.089 1.00 90.38 142 ILE A CA 1
ATOM 1136 C C . ILE A 1 142 ? 16.221 -6.232 -21.705 1.00 90.38 142 ILE A C 1
ATOM 1138 O O . ILE A 1 142 ? 16.801 -5.590 -22.585 1.00 90.38 142 ILE A O 1
ATOM 1142 N N . GLU A 1 143 ? 15.017 -5.905 -21.262 1.00 88.00 143 GLU A N 1
ATOM 1143 C CA . GLU A 1 143 ? 14.334 -4.653 -21.569 1.00 88.00 143 GLU A CA 1
ATOM 1144 C C . GLU A 1 143 ? 13.908 -3.946 -20.284 1.00 88.00 143 GLU A C 1
ATOM 1146 O O . GLU A 1 143 ? 13.781 -4.565 -19.224 1.00 88.00 143 GLU A O 1
ATOM 1151 N N . ASP A 1 144 ? 13.697 -2.636 -20.381 1.00 87.50 144 ASP A N 1
ATOM 1152 C CA . ASP A 1 144 ? 13.100 -1.883 -19.289 1.00 87.50 144 ASP A CA 1
ATOM 1153 C C . ASP A 1 144 ? 11.683 -2.391 -19.049 1.00 87.50 144 ASP A C 1
ATOM 1155 O O . ASP A 1 144 ? 10.870 -2.487 -19.972 1.00 87.50 144 ASP A O 1
ATOM 1159 N N . ALA A 1 145 ? 11.370 -2.694 -17.797 1.00 81.94 145 ALA A N 1
ATOM 1160 C CA . ALA A 1 145 ? 10.022 -3.070 -17.453 1.00 81.94 145 ALA A CA 1
ATOM 1161 C C . ALA A 1 145 ? 9.116 -1.836 -17.470 1.00 81.94 145 ALA A C 1
ATOM 1163 O O . ALA A 1 145 ? 9.502 -0.736 -17.065 1.00 81.94 145 ALA A O 1
ATOM 1164 N N . ASN A 1 146 ? 7.866 -2.041 -17.883 1.00 78.06 146 ASN A N 1
ATOM 1165 C CA . ASN A 1 146 ? 6.819 -1.056 -17.644 1.00 78.06 146 ASN A CA 1
ATOM 1166 C C . ASN A 1 146 ? 6.716 -0.794 -16.136 1.00 78.06 146 ASN A C 1
ATOM 1168 O O . ASN A 1 146 ? 6.843 -1.738 -15.359 1.00 78.06 146 ASN A O 1
ATOM 1172 N N . ASN A 1 147 ? 6.444 0.451 -15.739 1.00 76.94 147 ASN A N 1
ATOM 1173 C CA . ASN A 1 147 ? 6.184 0.801 -14.344 1.00 76.94 147 ASN A CA 1
ATOM 1174 C C . ASN A 1 147 ? 4.666 0.742 -14.080 1.00 76.94 147 ASN A C 1
ATOM 1176 O O . ASN A 1 147 ? 3.974 1.718 -14.382 1.00 76.94 147 ASN A O 1
ATOM 1180 N N . PRO A 1 148 ? 4.093 -0.409 -13.666 1.00 78.62 148 PRO A N 1
ATOM 1181 C CA . PRO A 1 148 ? 2.662 -0.493 -13.420 1.00 78.62 148 PRO A CA 1
ATOM 1182 C C . PRO A 1 148 ? 2.285 0.334 -12.193 1.00 78.62 148 PRO A C 1
ATOM 1184 O O . PRO A 1 148 ? 2.976 0.308 -11.179 1.00 78.62 148 PRO A O 1
ATOM 1187 N N . ASP A 1 149 ? 1.137 0.997 -12.271 1.00 84.94 149 ASP A N 1
ATOM 1188 C CA . ASP A 1 149 ? 0.507 1.574 -11.092 1.00 84.94 149 ASP A CA 1
ATOM 1189 C C . ASP A 1 149 ? -0.013 0.451 -10.183 1.00 84.94 149 ASP A C 1
ATOM 1191 O O . ASP A 1 149 ? -0.920 -0.298 -10.557 1.00 84.94 149 ASP A O 1
ATOM 1195 N N . ASN A 1 150 ? 0.607 0.317 -9.009 1.00 85.06 150 ASN A N 1
ATOM 1196 C CA . ASN A 1 150 ? 0.248 -0.661 -7.983 1.00 85.06 150 ASN A CA 1
ATOM 1197 C C . ASN A 1 150 ? -0.486 -0.020 -6.794 1.00 85.06 150 ASN A C 1
ATOM 1199 O O . ASN A 1 150 ? -0.675 -0.681 -5.780 1.00 85.06 150 ASN A O 1
ATOM 1203 N N . SER A 1 151 ? -0.923 1.237 -6.907 1.00 87.50 151 SER A N 1
ATOM 1204 C CA . SER A 1 151 ? -1.539 1.998 -5.808 1.00 87.50 151 SER A CA 1
ATOM 1205 C C . SER A 1 151 ? -2.816 1.370 -5.226 1.00 87.50 151 SER A C 1
ATOM 1207 O O . SER A 1 151 ? -3.186 1.649 -4.089 1.00 87.50 151 SER A O 1
ATOM 1209 N N . CYS A 1 152 ? -3.490 0.493 -5.975 1.00 87.50 152 CYS A N 1
ATOM 1210 C CA . CYS A 1 152 ? -4.720 -0.179 -5.547 1.00 87.50 152 CYS A CA 1
ATOM 1211 C C . CYS A 1 152 ? -4.526 -1.550 -4.867 1.00 87.50 152 CYS A C 1
ATOM 1213 O O . CYS A 1 152 ? -5.526 -2.250 -4.665 1.00 87.50 152 CYS A O 1
ATOM 1215 N N . ILE A 1 153 ? -3.290 -1.985 -4.589 1.00 77.12 153 ILE A N 1
ATOM 1216 C CA . ILE A 1 153 ? -2.976 -3.335 -4.080 1.00 77.12 153 ILE A CA 1
ATOM 1217 C C . ILE A 1 153 ? -2.141 -3.271 -2.804 1.00 77.12 153 ILE A C 1
ATOM 1219 O O . ILE A 1 153 ? -1.208 -2.453 -2.739 1.00 77.12 153 ILE A O 1
#

Sequence (153 aa):
MCEAQPQTRLERHSRHPGRLAVRRVRTRTRRRPLSLALRDRRPAGGRIRRHCASPLEGLALFADDPLRFAPGTRFCYSSYGWTLVGAVAEAAAGEPFLDLLQREVFDPLEMRDTRLDDPARPVAGTTRFYWPRAARDPTYGIEDANNPDNSCI

Secondary structure (DSSP, 8-state):
-----------------------------------------S-TT----S--SSHHHHHTTTTTSPPSS-TTS-----HHHHHHHHHHHHHHHTS-HHHHHIIIIITTTT-TT-----TTSPPTTPPPPEEEEETTEEEEEEEEPP----TT-

Radius of gyration: 21.28 Å; chains: 1; bounding box: 42×46×56 Å